Protein AF-A0A7S1AZL7-F1 (afdb_monomer_lite)

Sequence (101 aa):
MRIPARLVVGVALMLFDVRGCVDGELDGSWGAAGTFTCDTYSSLYGTGYCVYGEIALKCCHCGGGTPSAVSPTVSPTRSPTRSPTWTPTSSPTPAPTRLPT

Organism: Noctiluca scintillans (NCBI:txid2966)

Radius of gyration: 33.27 Å; chains: 1; bounding box: 69×54×96 Å

Structure (mmCIF, N/CA/C/O backbone):
data_AF-A0A7S1AZL7-F1
#
_entry.id   AF-A0A7S1AZL7-F1
#
loop_
_atom_site.group_PDB
_atom_site.id
_atom_site.type_symbol
_atom_site.label_atom_id
_atom_site.label_alt_id
_atom_site.label_comp_id
_atom_site.label_asym_id
_atom_site.label_entity_id
_atom_site.label_seq_id
_atom_site.pdbx_PDB_ins_code
_atom_site.Cartn_x
_atom_site.Cartn_y
_atom_site.Cartn_z
_atom_site.occupancy
_atom_site.B_iso_or_equiv
_atom_site.auth_seq_id
_atom_site.auth_comp_id
_atom_site.auth_asym_id
_atom_site.auth_atom_id
_atom_site.pdbx_PDB_model_num
ATOM 1 N N . MET A 1 1 ? -16.256 28.762 -10.358 1.00 45.47 1 MET A N 1
ATOM 2 C CA . MET A 1 1 ? -17.321 28.881 -9.335 1.00 45.47 1 MET A CA 1
ATOM 3 C C . MET A 1 1 ? -18.415 27.867 -9.609 1.00 45.47 1 MET A C 1
ATOM 5 O O . MET A 1 1 ? -19.270 28.149 -10.436 1.00 45.47 1 MET A O 1
ATOM 9 N N . ARG A 1 2 ? -18.391 26.697 -8.957 1.00 43.31 2 ARG A N 1
ATOM 10 C CA . ARG A 1 2 ? -19.546 25.791 -8.909 1.00 43.31 2 ARG A CA 1
ATOM 11 C C . ARG A 1 2 ? -19.587 25.038 -7.572 1.00 43.31 2 ARG A C 1
ATOM 13 O O . ARG A 1 2 ? -18.801 24.133 -7.347 1.00 43.31 2 ARG A O 1
ATOM 20 N N . ILE A 1 3 ? -20.552 25.482 -6.762 1.00 49.31 3 ILE A N 1
ATOM 21 C CA . ILE A 1 3 ? -21.317 24.771 -5.726 1.00 49.31 3 ILE A CA 1
ATOM 22 C C . ILE A 1 3 ? -20.560 24.396 -4.430 1.00 49.31 3 ILE A C 1
ATOM 24 O O . ILE A 1 3 ? -19.954 23.332 -4.356 1.00 49.31 3 ILE A O 1
ATOM 28 N N . PRO A 1 4 ? -20.668 25.207 -3.355 1.00 46.12 4 PRO A N 1
ATOM 29 C CA . PRO A 1 4 ? -20.399 24.742 -2.000 1.00 46.12 4 PRO A CA 1
ATOM 30 C C . PRO A 1 4 ? -21.595 23.910 -1.512 1.00 46.12 4 PRO A C 1
ATOM 32 O O . PRO A 1 4 ? -22.681 24.438 -1.271 1.00 46.12 4 PRO A O 1
ATOM 35 N N . ALA A 1 5 ? -21.412 22.597 -1.380 1.00 49.41 5 ALA A N 1
ATOM 36 C CA . ALA A 1 5 ? -22.409 21.711 -0.793 1.00 49.41 5 ALA A CA 1
ATOM 37 C C . ALA A 1 5 ? -22.518 21.969 0.721 1.00 49.41 5 ALA A C 1
ATOM 39 O O . ALA A 1 5 ? -21.759 21.430 1.523 1.00 49.41 5 ALA A O 1
ATOM 40 N N . ARG A 1 6 ? -23.479 22.807 1.122 1.00 65.75 6 ARG A N 1
ATOM 41 C CA . ARG A 1 6 ? -24.060 22.775 2.470 1.00 65.75 6 ARG A CA 1
ATOM 42 C C . ARG A 1 6 ? -25.410 22.060 2.399 1.00 65.75 6 ARG A C 1
ATOM 44 O O . ARG A 1 6 ? -26.385 22.643 1.942 1.00 65.75 6 ARG A O 1
ATOM 51 N N . LEU A 1 7 ? -25.449 20.818 2.881 1.00 43.53 7 LEU A N 1
ATOM 52 C CA . LEU A 1 7 ? -26.659 20.047 3.193 1.00 43.53 7 LEU A CA 1
ATOM 53 C C . LEU A 1 7 ? -26.322 19.184 4.436 1.00 43.53 7 LEU A C 1
ATOM 55 O O . LEU A 1 7 ? -25.561 18.238 4.313 1.00 43.53 7 LEU A O 1
ATOM 59 N N . VAL A 1 8 ? -26.473 19.689 5.669 1.00 42.25 8 VAL A N 1
ATOM 60 C CA . VAL A 1 8 ? -27.676 19.730 6.539 1.00 42.25 8 VAL A CA 1
ATOM 61 C C . VAL A 1 8 ? -27.854 18.429 7.365 1.00 42.25 8 VAL A C 1
ATOM 63 O O . VAL A 1 8 ? -27.901 17.339 6.818 1.00 42.25 8 VAL A O 1
ATOM 66 N N . VAL A 1 9 ? -28.002 18.609 8.693 1.00 40.25 9 VAL A N 1
ATOM 67 C CA . VAL A 1 9 ? -28.454 17.676 9.766 1.00 40.25 9 VAL A CA 1
ATOM 68 C C . VAL A 1 9 ? -27.423 16.775 10.482 1.00 40.25 9 VAL A C 1
ATOM 70 O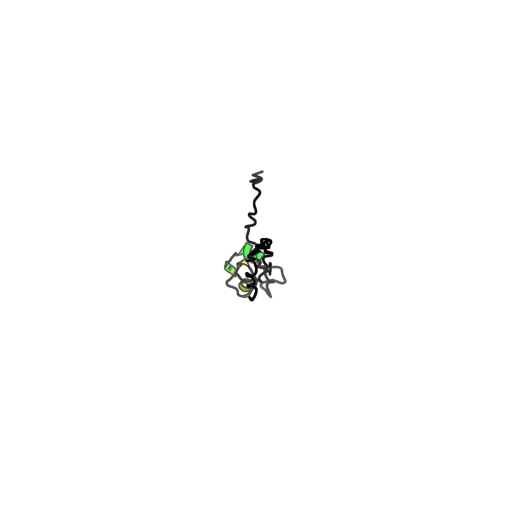 O . VAL A 1 9 ? -27.274 15.596 10.201 1.00 40.25 9 VAL A O 1
ATOM 73 N N . GLY A 1 10 ? -26.808 17.296 11.548 1.00 48.25 10 GLY A N 1
ATOM 74 C CA . GLY A 1 10 ? -27.233 17.035 12.940 1.00 48.25 10 GLY A CA 1
ATOM 75 C C . GLY A 1 10 ? -27.315 15.621 13.551 1.00 48.25 10 GLY A C 1
ATOM 76 O O . GLY A 1 10 ? -27.549 15.554 14.753 1.00 48.25 10 GLY A O 1
ATOM 77 N N . VAL A 1 11 ? -27.127 14.509 12.835 1.00 46.75 11 VAL A N 1
ATOM 78 C CA . VAL A 1 11 ? -27.140 13.156 13.435 1.00 46.75 11 VAL A CA 1
ATOM 79 C C . VAL A 1 11 ? -26.052 12.298 12.801 1.00 46.75 11 VAL A C 1
ATOM 81 O O . VAL A 1 11 ? -26.110 12.002 11.616 1.00 46.75 11 VAL A O 1
ATOM 84 N N . ALA A 1 12 ? -25.063 11.940 13.623 1.00 47.69 12 ALA A N 1
ATOM 85 C CA . ALA A 1 12 ? -24.086 10.856 13.493 1.00 47.69 12 ALA A CA 1
ATOM 86 C C . ALA A 1 12 ? -24.189 9.960 12.238 1.00 47.69 12 ALA A C 1
ATOM 88 O O . ALA A 1 12 ? -24.545 8.788 12.328 1.00 47.69 12 ALA A O 1
ATOM 89 N N . LEU A 1 13 ? -23.786 10.486 11.082 1.00 47.84 13 LEU A N 1
ATOM 90 C CA . LEU A 1 13 ? -23.479 9.690 9.897 1.00 47.84 13 LEU A CA 1
ATOM 91 C C . LEU A 1 13 ? -21.977 9.795 9.611 1.00 47.84 13 LEU A C 1
ATOM 93 O O . LEU A 1 13 ? -21.539 10.298 8.583 1.00 47.84 13 LEU A O 1
ATOM 97 N N . MET A 1 14 ? -21.177 9.330 10.576 1.00 45.97 14 MET A N 1
ATOM 98 C CA . MET A 1 14 ? -19.744 9.060 10.411 1.00 45.97 14 MET A CA 1
ATOM 99 C C . MET A 1 14 ? -19.569 7.741 9.637 1.00 45.97 14 MET A C 1
ATOM 101 O O . MET A 1 14 ? -19.031 6.769 10.156 1.00 45.97 14 MET A O 1
ATOM 105 N N . LEU A 1 15 ? -20.104 7.675 8.417 1.00 53.91 15 LEU A N 1
ATOM 106 C CA . LEU A 1 15 ? -19.992 6.525 7.518 1.00 53.91 15 LEU A CA 1
ATOM 107 C C . LEU A 1 15 ? -19.234 6.942 6.257 1.00 53.91 15 LEU A C 1
ATOM 109 O O . LEU A 1 15 ? -19.810 7.024 5.182 1.00 53.91 15 LEU A O 1
ATOM 113 N N . PHE A 1 16 ? -17.939 7.209 6.398 1.00 44.25 16 PHE A N 1
ATOM 114 C CA . PHE A 1 16 ? -16.995 7.122 5.283 1.00 44.25 16 PHE A CA 1
ATOM 115 C C . PHE A 1 16 ? -15.741 6.389 5.767 1.00 44.25 16 PHE A C 1
ATOM 117 O O . PHE A 1 16 ? -14.739 6.986 6.140 1.00 44.25 16 PHE A O 1
ATOM 124 N N . ASP A 1 17 ? -15.912 5.069 5.871 1.00 53.16 17 ASP A N 1
ATOM 125 C CA . ASP A 1 17 ? -14.954 4.005 5.539 1.00 53.16 17 ASP A CA 1
ATOM 126 C C . ASP A 1 17 ? -13.458 4.345 5.693 1.00 53.16 17 ASP A C 1
ATOM 128 O O . ASP A 1 17 ? -12.713 4.366 4.716 1.00 53.16 17 ASP A O 1
ATOM 132 N N . VAL A 1 18 ? -12.965 4.533 6.923 1.00 55.25 18 VAL A N 1
ATOM 133 C CA . VAL A 1 18 ? -11.532 4.304 7.158 1.00 55.25 18 VAL A CA 1
ATOM 134 C C . VAL A 1 18 ? -11.332 2.800 7.311 1.00 55.25 18 VAL A C 1
ATOM 136 O O . VAL A 1 18 ? -11.346 2.241 8.408 1.00 55.25 18 VAL A O 1
ATOM 139 N N . ARG A 1 19 ? -11.193 2.104 6.177 1.00 61.09 19 ARG A N 1
ATOM 140 C CA . ARG A 1 19 ? -10.540 0.791 6.173 1.00 61.09 19 ARG A CA 1
ATOM 141 C C . ARG A 1 19 ? -9.153 1.056 6.725 1.00 61.09 19 ARG A C 1
ATOM 143 O O . ARG A 1 19 ? -8.333 1.659 6.043 1.00 61.09 19 ARG A O 1
ATOM 150 N N . GLY A 1 20 ? -8.937 0.712 7.990 1.00 71.50 20 GLY A N 1
ATOM 151 C CA . GLY A 1 20 ? -7.652 0.863 8.649 1.00 71.50 20 GLY A CA 1
ATOM 152 C C . GLY A 1 20 ? -6.651 -0.049 7.966 1.00 71.50 20 GLY A C 1
ATOM 153 O O . GLY A 1 20 ? -6.442 -1.169 8.410 1.00 71.50 20 GLY A O 1
ATOM 154 N N . CYS A 1 21 ? -6.066 0.415 6.876 1.00 84.75 21 CYS A N 1
ATOM 155 C CA . CYS A 1 21 ? -5.011 -0.248 6.149 1.00 84.75 21 CYS A CA 1
ATOM 156 C C . CYS A 1 21 ? -3.941 0.797 5.861 1.00 84.75 21 CYS A C 1
ATOM 158 O O . CYS A 1 21 ? -4.254 1.899 5.415 1.00 84.75 21 CYS A O 1
ATOM 160 N N . VAL A 1 22 ? -2.698 0.450 6.171 1.00 88.62 22 VAL A N 1
ATOM 161 C CA . VAL A 1 22 ? -1.521 1.264 5.889 1.00 88.62 22 VAL A CA 1
ATOM 162 C C . VAL A 1 22 ? -0.736 0.575 4.793 1.00 88.62 22 VAL A C 1
ATOM 164 O O . VAL A 1 22 ? -0.366 -0.599 4.940 1.00 88.62 22 VAL A O 1
ATOM 167 N N . ASP A 1 23 ? -0.491 1.315 3.716 1.00 89.81 23 ASP A N 1
ATOM 168 C CA . ASP A 1 23 ? 0.399 0.898 2.646 1.00 89.81 23 ASP A CA 1
ATOM 169 C C . ASP A 1 23 ? 1.814 0.689 3.198 1.00 89.81 23 ASP A C 1
ATOM 171 O O . ASP A 1 23 ? 2.349 1.506 3.949 1.00 89.81 23 ASP A O 1
ATOM 175 N N . GLY A 1 24 ? 2.411 -0.444 2.852 1.00 86.69 24 GLY A N 1
ATOM 176 C CA . GLY A 1 24 ? 3.792 -0.753 3.182 1.00 86.69 24 GLY A CA 1
ATOM 177 C C . GLY A 1 24 ? 4.768 -0.106 2.203 1.00 86.69 24 GLY A C 1
ATOM 178 O O . GLY A 1 24 ? 4.455 0.084 1.028 1.00 86.69 24 GLY A O 1
ATOM 179 N N . GLU A 1 25 ? 5.982 0.161 2.682 1.00 89.75 25 GLU A N 1
ATOM 180 C CA . GLU A 1 25 ? 7.118 0.517 1.826 1.00 89.75 25 GLU A CA 1
ATOM 181 C C . GLU A 1 25 ? 7.337 -0.590 0.778 1.00 89.75 25 GLU A C 1
ATOM 183 O O . GLU A 1 25 ? 7.362 -1.783 1.113 1.00 89.75 25 GLU A O 1
ATOM 188 N N . LEU A 1 26 ? 7.474 -0.194 -0.490 1.00 89.62 26 LEU A N 1
ATOM 189 C CA . LEU A 1 26 ? 7.791 -1.106 -1.585 1.00 89.62 26 LEU A CA 1
ATOM 190 C C . LEU A 1 26 ? 9.296 -1.371 -1.609 1.00 89.62 26 LEU A C 1
ATOM 192 O O . LEU A 1 26 ? 10.098 -0.443 -1.696 1.00 89.62 26 LEU A O 1
ATOM 196 N N . ASP A 1 27 ? 9.676 -2.644 -1.559 1.00 86.31 27 ASP A N 1
ATOM 197 C CA . ASP A 1 27 ? 11.079 -3.037 -1.488 1.00 86.31 27 ASP A CA 1
ATOM 198 C C . ASP A 1 27 ? 11.753 -3.086 -2.875 1.00 86.31 27 ASP A C 1
ATOM 200 O O . ASP A 1 27 ? 11.113 -3.227 -3.927 1.00 86.31 27 ASP A O 1
ATOM 204 N N . GLY A 1 28 ? 13.081 -2.963 -2.884 1.00 83.94 28 GLY A N 1
ATOM 205 C CA . GLY A 1 28 ? 13.912 -3.084 -4.085 1.00 83.94 28 GLY A CA 1
ATOM 206 C C . GLY A 1 28 ? 13.576 -2.114 -5.231 1.00 83.94 28 GLY A C 1
ATOM 207 O O . GLY A 1 28 ? 13.419 -0.904 -5.050 1.00 83.94 28 GLY A O 1
ATOM 208 N N . SER A 1 29 ? 13.522 -2.649 -6.458 1.00 85.56 29 SER A N 1
ATOM 209 C CA . SER A 1 29 ? 13.275 -1.873 -7.686 1.00 85.56 29 SER A CA 1
ATOM 210 C C . SER A 1 29 ? 11.844 -1.346 -7.805 1.00 85.56 29 SER A C 1
ATOM 212 O O . SER A 1 29 ? 11.620 -0.417 -8.576 1.00 85.56 29 SER A O 1
ATOM 214 N N . TRP A 1 30 ? 10.895 -1.910 -7.050 1.00 85.88 30 TRP A N 1
ATOM 215 C CA . TRP A 1 30 ? 9.501 -1.465 -7.036 1.00 85.88 30 TRP A CA 1
ATOM 216 C C . TRP A 1 30 ? 9.333 -0.152 -6.293 1.00 85.88 30 TRP A C 1
ATOM 218 O O . TRP A 1 30 ? 8.574 0.689 -6.743 1.00 85.88 30 TRP A O 1
ATOM 228 N N . GLY A 1 31 ? 10.062 0.044 -5.193 1.00 83.62 31 GLY A N 1
ATOM 229 C CA . GLY A 1 31 ? 10.079 1.325 -4.492 1.00 83.62 31 GLY A CA 1
ATOM 230 C C . GLY A 1 31 ? 11.004 2.353 -5.132 1.00 83.62 31 GLY A C 1
ATOM 231 O O . GLY A 1 31 ? 10.830 3.545 -4.900 1.00 83.62 31 GLY A O 1
ATOM 232 N N . ALA A 1 32 ? 12.006 1.921 -5.911 1.00 83.81 32 ALA A N 1
ATOM 233 C CA . ALA A 1 32 ? 13.105 2.765 -6.399 1.00 83.81 32 ALA A CA 1
ATOM 234 C C . ALA A 1 32 ? 13.605 3.741 -5.310 1.00 83.81 32 ALA A C 1
ATOM 236 O O . ALA A 1 32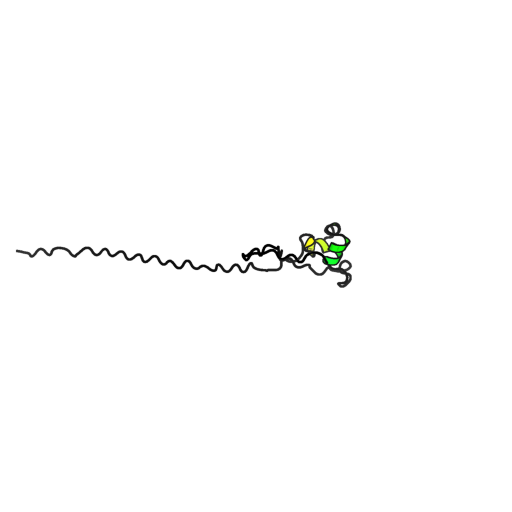 ? 13.595 4.961 -5.496 1.00 83.81 32 ALA A O 1
ATOM 237 N N . ALA A 1 33 ? 13.973 3.186 -4.146 1.00 77.00 33 ALA A N 1
ATOM 238 C CA . ALA A 1 33 ? 14.378 3.925 -2.943 1.00 77.00 33 ALA A CA 1
ATOM 239 C C . ALA A 1 33 ? 13.330 4.936 -2.416 1.00 77.00 33 ALA A C 1
ATOM 241 O O . ALA A 1 33 ? 13.688 6.014 -1.947 1.00 77.00 33 ALA A O 1
ATOM 242 N N . GLY A 1 34 ? 12.040 4.598 -2.517 1.00 78.94 34 GLY A N 1
ATOM 243 C CA . GLY A 1 34 ? 10.916 5.424 -2.056 1.00 78.94 34 GLY A CA 1
ATOM 244 C C . GLY A 1 34 ? 10.345 6.388 -3.107 1.00 78.94 34 GLY A C 1
ATOM 245 O O . GLY A 1 34 ? 9.440 7.160 -2.804 1.00 78.94 34 GLY A O 1
ATOM 246 N N . THR A 1 35 ? 10.837 6.356 -4.351 1.00 83.50 35 THR A N 1
ATOM 247 C CA . THR A 1 35 ? 10.308 7.177 -5.460 1.00 83.50 35 THR A CA 1
ATOM 248 C C . THR A 1 35 ? 8.927 6.703 -5.923 1.00 83.50 35 THR A C 1
ATOM 250 O O . THR A 1 35 ? 8.087 7.506 -6.333 1.00 83.50 35 THR A O 1
ATOM 253 N N . PHE A 1 36 ? 8.686 5.394 -5.873 1.00 86.19 36 PHE A N 1
ATOM 254 C CA . PHE A 1 36 ? 7.408 4.794 -6.230 1.00 86.19 36 PHE A CA 1
ATOM 255 C C . PHE A 1 36 ? 6.736 4.246 -4.976 1.00 86.19 36 PHE A C 1
ATOM 257 O O . PHE A 1 36 ? 7.273 3.379 -4.291 1.00 86.19 36 PHE A O 1
ATOM 264 N N . THR A 1 37 ? 5.540 4.751 -4.690 1.00 90.69 37 THR A N 1
ATOM 265 C CA . THR A 1 37 ? 4.701 4.294 -3.583 1.00 90.69 37 THR A CA 1
ATOM 266 C C . THR A 1 37 ? 3.459 3.590 -4.121 1.00 90.69 37 THR A C 1
ATOM 268 O O . THR A 1 37 ? 3.162 3.632 -5.321 1.00 90.69 37 THR A O 1
ATOM 271 N N . CYS A 1 38 ? 2.705 2.953 -3.228 1.00 89.62 38 CYS A N 1
ATOM 272 C CA . CYS A 1 38 ? 1.414 2.356 -3.558 1.00 89.62 38 CYS A CA 1
ATOM 273 C C . CYS A 1 38 ? 0.454 3.353 -4.238 1.00 89.62 38 CYS A C 1
ATOM 275 O O . CYS A 1 38 ? -0.231 2.977 -5.191 1.00 89.62 38 CYS A O 1
ATOM 277 N N . ASP A 1 39 ? 0.477 4.633 -3.847 1.00 89.88 39 ASP A N 1
ATOM 278 C CA . ASP A 1 39 ? -0.292 5.701 -4.501 1.00 89.88 39 ASP A CA 1
ATOM 279 C C . ASP A 1 39 ? 0.114 5.928 -5.959 1.00 89.88 39 ASP A C 1
ATOM 281 O O . ASP A 1 39 ? -0.746 6.110 -6.827 1.00 89.88 39 ASP A O 1
ATOM 285 N N . THR A 1 40 ? 1.418 5.895 -6.252 1.00 90.62 40 THR A N 1
ATOM 286 C CA . THR A 1 40 ? 1.933 6.082 -7.613 1.00 90.62 40 THR A CA 1
ATOM 287 C C . THR A 1 40 ? 1.454 4.959 -8.529 1.00 90.62 40 THR A C 1
ATOM 289 O O . THR A 1 40 ? 0.958 5.221 -9.625 1.00 90.62 40 THR A O 1
ATOM 292 N N . TYR A 1 41 ? 1.532 3.706 -8.069 1.00 87.44 41 TYR A N 1
ATOM 293 C CA . TYR A 1 41 ? 1.041 2.556 -8.833 1.00 87.44 41 TYR A CA 1
ATOM 294 C C . TYR A 1 41 ? -0.483 2.562 -8.989 1.00 87.44 41 TYR A C 1
ATOM 296 O O . TYR A 1 41 ? -0.979 2.290 -10.083 1.00 87.44 41 TYR A O 1
ATOM 304 N N . SER A 1 42 ? -1.214 2.950 -7.941 1.00 89.38 42 SER A N 1
ATOM 305 C CA . SER A 1 42 ? -2.670 3.113 -7.982 1.00 89.38 42 SER A CA 1
ATOM 306 C C . SER A 1 42 ? -3.094 4.169 -9.011 1.00 89.38 42 SER A C 1
ATOM 308 O O . SER A 1 42 ? -3.989 3.934 -9.821 1.00 89.38 42 SER A O 1
ATOM 310 N N . SER A 1 43 ? -2.393 5.305 -9.054 1.00 89.00 43 SER A N 1
ATOM 311 C CA . SER A 1 43 ? -2.729 6.427 -9.940 1.00 89.00 43 SER A CA 1
ATOM 312 C C . SER A 1 43 ? -2.399 6.163 -11.410 1.00 89.00 43 SER A C 1
ATOM 314 O O . SER A 1 43 ? -3.118 6.622 -12.294 1.00 89.00 43 SER A O 1
ATOM 316 N N . LEU A 1 44 ? -1.305 5.448 -11.683 1.00 87.56 44 LEU A N 1
ATOM 317 C CA . LEU A 1 44 ? -0.840 5.194 -13.050 1.00 87.56 44 LEU A CA 1
ATOM 318 C C . LEU A 1 44 ? -1.477 3.950 -13.672 1.00 87.56 44 LEU A C 1
ATOM 320 O O . LEU A 1 44 ? -1.773 3.941 -14.865 1.00 87.56 44 LEU A O 1
ATOM 324 N N . TYR A 1 45 ? -1.666 2.898 -12.874 1.00 84.19 45 TYR A N 1
ATOM 325 C CA . TYR A 1 45 ? -1.991 1.566 -13.382 1.00 84.19 45 TYR A CA 1
ATOM 326 C C . TYR A 1 45 ? -3.154 0.882 -12.643 1.00 84.19 45 TYR A C 1
ATOM 328 O O . TYR A 1 45 ? -3.596 -0.191 -13.066 1.00 84.19 45 TYR A O 1
ATOM 336 N N . GLY A 1 46 ? -3.665 1.478 -11.560 1.00 85.25 46 GLY A N 1
ATOM 337 C CA . GLY A 1 46 ? -4.772 0.938 -10.770 1.00 85.25 46 GLY A CA 1
ATOM 338 C C . GLY A 1 46 ? -4.486 -0.467 -10.233 1.00 85.25 46 GLY A C 1
ATOM 339 O O . GLY A 1 46 ? -3.421 -0.737 -9.679 1.00 85.25 46 GLY A O 1
ATOM 340 N N . THR A 1 47 ? -5.428 -1.391 -10.442 1.00 84.25 47 THR A N 1
ATOM 341 C CA . THR A 1 47 ? -5.323 -2.792 -9.995 1.00 84.25 47 THR A CA 1
ATOM 342 C C . THR A 1 47 ? -4.426 -3.670 -10.872 1.00 84.25 47 THR A C 1
ATOM 344 O O . THR A 1 47 ? -4.159 -4.817 -10.513 1.00 84.25 47 THR A O 1
ATOM 347 N N . GLY A 1 48 ? -3.932 -3.172 -12.013 1.00 87.81 48 GLY A N 1
ATOM 348 C CA . GLY A 1 48 ? -3.173 -3.981 -12.976 1.00 87.81 48 GLY A CA 1
ATOM 349 C C . GLY A 1 48 ? -1.859 -4.544 -12.423 1.00 87.81 48 GLY A C 1
ATOM 350 O O . GLY A 1 48 ? -1.419 -5.612 -12.839 1.00 87.81 48 GLY A O 1
ATOM 351 N N . TYR A 1 49 ? -1.261 -3.866 -11.441 1.00 85.81 49 TYR A N 1
ATOM 352 C CA . TYR A 1 49 ? -0.004 -4.284 -10.813 1.00 85.81 49 TYR A CA 1
ATOM 353 C C . TYR A 1 49 ? -0.189 -5.134 -9.550 1.00 85.81 49 TYR A C 1
ATOM 355 O O . TYR A 1 49 ? 0.795 -5.635 -9.011 1.00 85.81 49 TYR A O 1
ATOM 363 N N . CYS A 1 50 ? -1.429 -5.401 -9.129 1.00 91.75 50 CYS A N 1
ATOM 364 C CA . CYS A 1 50 ? -1.713 -6.320 -8.022 1.00 91.75 50 CYS A CA 1
ATOM 365 C C . CYS A 1 50 ? -1.376 -7.789 -8.347 1.00 91.75 50 CYS A C 1
ATOM 367 O O . CYS A 1 50 ? -1.516 -8.659 -7.495 1.00 91.75 50 CYS A O 1
ATOM 369 N N . VAL A 1 51 ? -0.931 -8.084 -9.573 1.00 91.94 51 VAL A N 1
ATOM 370 C CA . VAL A 1 51 ? -0.368 -9.389 -9.951 1.00 91.94 51 VAL A CA 1
ATOM 371 C C . VAL A 1 51 ? 1.046 -9.598 -9.394 1.00 91.94 51 VAL A C 1
ATOM 373 O O . VAL A 1 51 ? 1.489 -10.734 -9.232 1.00 91.94 51 VAL A O 1
ATOM 376 N N . TYR A 1 52 ? 1.765 -8.515 -9.085 1.00 88.81 52 TYR A N 1
ATOM 377 C CA . TYR A 1 52 ? 3.113 -8.591 -8.537 1.00 88.81 52 TYR A CA 1
ATOM 378 C C . TYR A 1 52 ? 3.055 -8.736 -7.020 1.00 88.81 52 TYR A C 1
ATOM 380 O O . TYR A 1 52 ? 2.475 -7.896 -6.338 1.00 88.81 52 TYR A O 1
ATOM 388 N N . GLY A 1 53 ? 3.689 -9.790 -6.496 1.00 88.88 53 GLY A N 1
ATOM 389 C CA . GLY A 1 53 ? 3.606 -10.161 -5.080 1.00 88.88 53 GLY A CA 1
ATOM 390 C C . GLY A 1 53 ? 3.995 -9.040 -4.111 1.00 88.88 53 GLY A C 1
ATOM 391 O O . GLY A 1 53 ? 3.301 -8.841 -3.121 1.00 88.88 53 GLY A O 1
ATOM 392 N N . GLU A 1 54 ? 5.036 -8.264 -4.423 1.00 89.38 54 GLU A N 1
ATOM 393 C CA . GLU A 1 54 ? 5.472 -7.132 -3.589 1.00 89.38 54 GLU A CA 1
ATOM 394 C C . GLU A 1 54 ? 4.377 -6.067 -3.450 1.00 89.38 54 GLU A C 1
ATOM 396 O O . GLU A 1 54 ? 3.971 -5.713 -2.345 1.00 89.38 54 GLU A O 1
ATOM 401 N N . ILE A 1 55 ? 3.828 -5.608 -4.576 1.00 89.12 55 ILE A N 1
ATOM 402 C CA . ILE A 1 55 ? 2.761 -4.599 -4.600 1.00 89.12 55 ILE A CA 1
ATOM 403 C C . ILE A 1 55 ? 1.484 -5.168 -3.975 1.00 89.12 55 ILE A C 1
ATOM 405 O O . ILE A 1 55 ? 0.828 -4.496 -3.183 1.00 89.12 55 ILE A O 1
ATOM 409 N N . A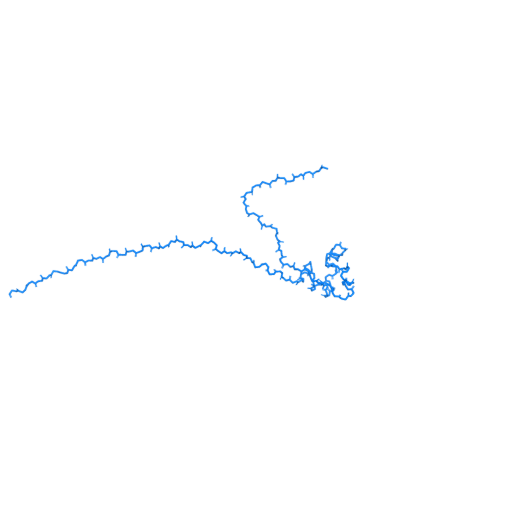LA A 1 56 ? 1.154 -6.425 -4.274 1.00 90.94 56 ALA A N 1
ATOM 410 C CA . ALA A 1 56 ? -0.028 -7.093 -3.748 1.00 90.94 56 ALA A CA 1
ATOM 411 C C . ALA A 1 56 ? -0.002 -7.237 -2.221 1.00 90.94 56 ALA A C 1
ATOM 413 O O . ALA A 1 56 ? -1.043 -7.109 -1.586 1.00 90.94 56 ALA A O 1
ATOM 414 N N . LEU A 1 57 ? 1.173 -7.489 -1.634 1.00 90.69 57 LEU A N 1
ATOM 415 C CA . LEU A 1 57 ? 1.344 -7.657 -0.190 1.00 90.69 57 LEU A CA 1
ATOM 416 C C . LEU A 1 57 ? 1.452 -6.328 0.554 1.00 90.69 57 LEU A C 1
ATOM 418 O O . LEU A 1 57 ? 1.046 -6.252 1.711 1.00 90.69 57 LEU A O 1
ATOM 422 N N . LYS A 1 58 ? 2.010 -5.290 -0.072 1.00 91.31 58 LYS A N 1
ATOM 423 C CA . LYS A 1 58 ? 2.267 -4.005 0.589 1.00 91.31 58 LYS A CA 1
ATOM 424 C C . LYS A 1 58 ? 1.148 -2.992 0.387 1.00 91.31 58 LYS A C 1
ATOM 426 O O . LYS A 1 58 ? 0.905 -2.213 1.298 1.00 91.31 58 LYS A O 1
ATOM 431 N N . CYS A 1 59 ? 0.451 -3.010 -0.745 1.00 91.06 59 CYS A N 1
ATOM 432 C CA . CYS A 1 59 ? -0.525 -1.977 -1.070 1.00 91.06 59 CYS A CA 1
ATOM 433 C C . CYS A 1 59 ? -1.953 -2.358 -0.675 1.00 91.06 59 CYS A C 1
ATOM 435 O O . CYS A 1 59 ? -2.484 -3.403 -1.065 1.00 91.06 59 CYS A O 1
ATOM 437 N N . CYS A 1 60 ? -2.621 -1.446 0.022 1.00 90.31 60 CYS A N 1
ATOM 438 C CA . CYS A 1 60 ? -3.991 -1.585 0.498 1.00 90.31 60 CYS A CA 1
ATOM 439 C C . CYS A 1 60 ? -5.003 -1.693 -0.643 1.00 90.31 60 CYS A C 1
ATOM 441 O O . CYS A 1 60 ? -5.976 -2.440 -0.542 1.00 90.31 60 CYS A O 1
ATOM 443 N N . HIS A 1 61 ? -4.758 -1.004 -1.763 1.00 89.19 61 HIS A N 1
ATOM 444 C CA . HIS A 1 61 ? -5.617 -1.088 -2.949 1.00 89.19 61 HIS A CA 1
ATOM 445 C C . HIS A 1 61 ? -5.685 -2.509 -3.540 1.00 89.19 61 HIS A C 1
ATOM 447 O O . HIS A 1 61 ? -6.692 -2.882 -4.138 1.00 89.19 61 HIS A O 1
ATOM 453 N N . CYS A 1 62 ? -4.646 -3.319 -3.322 1.00 90.44 62 CYS A N 1
ATOM 454 C CA . CYS A 1 62 ? -4.593 -4.712 -3.756 1.00 90.44 62 CYS A CA 1
ATOM 455 C C . CYS A 1 62 ? -5.148 -5.704 -2.719 1.00 90.44 62 CYS A C 1
ATOM 457 O O . CYS A 1 62 ? -5.196 -6.901 -2.990 1.00 90.44 62 CYS A O 1
ATOM 459 N N . GLY A 1 63 ? -5.571 -5.231 -1.540 1.00 87.75 63 GLY A N 1
ATOM 460 C CA . GLY A 1 63 ? -5.984 -6.079 -0.418 1.00 87.75 63 GLY A CA 1
ATOM 461 C C . GLY A 1 63 ? -4.834 -6.565 0.471 1.00 87.75 63 GLY A C 1
ATOM 462 O O . GLY A 1 63 ? -5.079 -7.357 1.380 1.00 87.75 63 GLY A O 1
ATOM 463 N N . GLY A 1 64 ? -3.607 -6.097 0.222 1.00 89.69 64 GLY A N 1
ATOM 464 C CA . GLY A 1 64 ? -2.475 -6.251 1.129 1.00 89.69 64 GLY A CA 1
ATOM 465 C C . GLY A 1 64 ? -2.409 -5.116 2.143 1.00 89.69 64 GLY A C 1
ATOM 466 O O . GLY A 1 64 ? -3.431 -4.632 2.629 1.00 89.69 64 GLY A O 1
ATOM 467 N N . GLY A 1 65 ? -1.187 -4.683 2.442 1.00 87.44 65 GLY A N 1
ATOM 468 C CA . GLY A 1 65 ? -0.908 -3.682 3.459 1.00 87.44 65 GLY A CA 1
ATOM 469 C C . GLY A 1 65 ? -1.001 -4.250 4.867 1.00 87.44 65 GLY A C 1
ATOM 470 O O . GLY A 1 65 ? -1.239 -5.437 5.098 1.00 87.44 65 GLY A O 1
ATOM 471 N N . THR A 1 66 ? -0.764 -3.379 5.838 1.00 84.81 66 THR A N 1
ATOM 472 C CA . THR A 1 66 ? -0.905 -3.737 7.250 1.00 84.81 66 THR A CA 1
ATOM 473 C C . THR A 1 66 ? -2.218 -3.185 7.778 1.00 84.81 66 THR A C 1
ATOM 475 O O . THR A 1 66 ? -2.522 -2.017 7.531 1.00 84.81 66 THR A O 1
ATOM 478 N N . PRO A 1 67 ? -3.022 -3.977 8.506 1.00 77.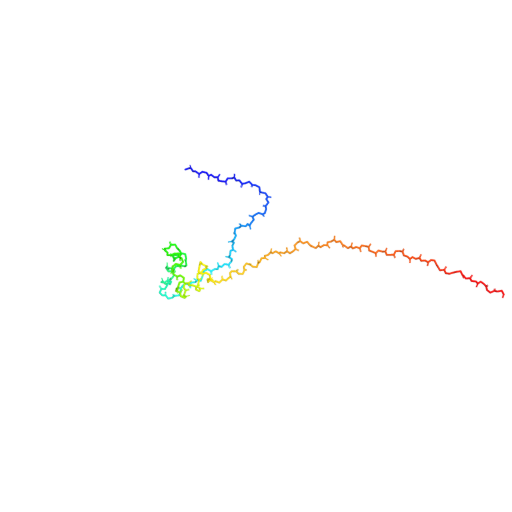44 67 PRO A N 1
ATOM 479 C CA . 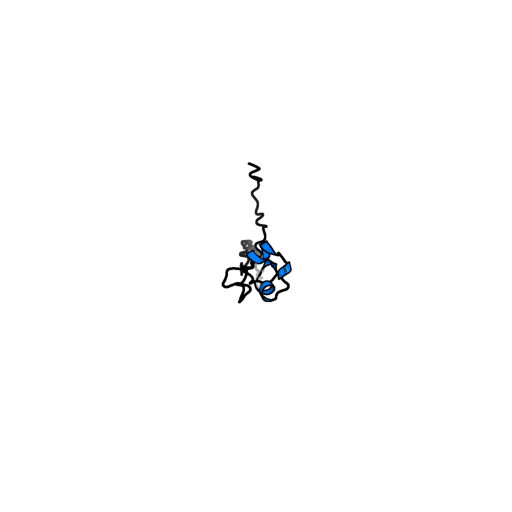PRO A 1 67 ? -4.211 -3.438 9.135 1.00 77.44 67 PRO A CA 1
ATOM 480 C C . PRO A 1 67 ? -3.784 -2.400 10.180 1.00 77.44 67 PRO A C 1
ATOM 482 O O . PRO A 1 67 ? -3.117 -2.723 11.164 1.00 77.44 67 PRO A O 1
ATOM 485 N N . SER A 1 68 ? -4.170 -1.141 9.979 1.00 69.62 68 SER A N 1
ATOM 486 C CA . SER A 1 68 ? -4.102 -0.128 11.024 1.00 69.62 68 SER A CA 1
ATOM 487 C C . SER A 1 68 ? -5.033 -0.580 12.139 1.00 69.62 68 SER A C 1
ATOM 489 O O . SER A 1 68 ? -6.246 -0.653 11.946 1.00 69.62 68 SER A O 1
ATOM 491 N N . ALA A 1 69 ? -4.470 -0.868 13.310 1.00 58.41 69 ALA A N 1
ATOM 492 C CA . ALA A 1 69 ? -5.214 -1.166 14.527 1.00 58.41 69 ALA A CA 1
ATOM 493 C C . ALA A 1 69 ? -5.936 0.092 15.048 1.00 58.41 69 ALA A C 1
ATOM 495 O O . ALA A 1 69 ? -5.686 0.567 16.153 1.00 58.41 69 ALA A O 1
ATOM 496 N N . VAL A 1 70 ? -6.857 0.648 14.263 1.00 55.50 70 VAL A N 1
ATOM 497 C CA . VAL A 1 70 ? -7.940 1.458 14.805 1.00 55.50 70 VAL A CA 1
ATOM 498 C C . VAL A 1 70 ? -8.903 0.480 15.460 1.00 55.50 70 VAL A C 1
ATOM 500 O O . VAL A 1 70 ? -9.856 -0.006 14.858 1.00 55.50 70 VAL A O 1
ATOM 503 N N . SER A 1 71 ? -8.591 0.124 16.708 1.00 50.66 71 SER A N 1
ATOM 504 C CA . SER A 1 71 ? -9.569 -0.518 17.578 1.00 50.66 71 SER A CA 1
ATOM 505 C C . SER A 1 71 ? -10.827 0.347 17.535 1.00 50.66 71 SER A C 1
ATOM 507 O O . SER A 1 71 ? -10.716 1.564 17.728 1.00 50.66 71 SER A O 1
ATOM 509 N N . PRO A 1 72 ? -12.010 -0.207 17.233 1.00 52.41 72 PRO A N 1
ATOM 510 C CA . PRO A 1 72 ? -13.218 0.579 17.316 1.00 52.41 72 PRO A CA 1
ATOM 511 C C . PRO A 1 72 ? -13.375 0.956 18.793 1.00 52.41 72 PRO A C 1
ATOM 513 O O . PRO A 1 72 ? -13.733 0.120 19.620 1.00 52.41 72 PRO A O 1
ATOM 516 N N . THR A 1 73 ? -13.074 2.209 19.149 1.00 47.81 73 THR A N 1
ATOM 517 C CA . THR A 1 73 ? -13.353 2.774 20.476 1.00 47.81 73 THR A CA 1
ATOM 518 C C . THR A 1 73 ? -14.863 2.963 20.610 1.00 47.81 73 THR A C 1
ATOM 520 O O . THR A 1 73 ? -15.369 4.070 20.763 1.00 47.81 73 THR A O 1
ATOM 523 N N . VAL A 1 74 ? -15.622 1.873 20.516 1.00 52.56 74 VAL A N 1
ATOM 524 C CA . VAL A 1 74 ? -16.986 1.817 21.019 1.00 52.56 74 VAL A CA 1
ATOM 525 C C . VAL A 1 74 ? -16.845 1.416 22.477 1.00 52.56 74 VAL A C 1
ATOM 527 O O . VAL A 1 74 ? -17.004 0.258 22.848 1.00 52.56 74 VAL A O 1
ATOM 530 N N . SER A 1 75 ? -16.488 2.376 23.330 1.00 51.59 75 SER A N 1
ATOM 531 C CA . SER A 1 75 ? -16.767 2.213 24.753 1.00 51.59 75 SER A CA 1
ATOM 532 C C . SER A 1 75 ? -18.280 2.014 24.875 1.00 51.59 75 SER A C 1
ATOM 534 O O . SER A 1 75 ? -19.025 2.876 24.399 1.00 51.59 75 SER A O 1
ATOM 536 N N . PRO A 1 76 ? -18.786 0.920 25.468 1.00 49.94 76 PRO A N 1
ATOM 537 C CA . PRO A 1 76 ? -20.210 0.795 25.729 1.00 49.94 76 PRO A CA 1
ATOM 538 C C . PRO A 1 76 ? -20.593 1.805 26.820 1.00 49.94 76 PRO A C 1
ATOM 540 O O . PRO A 1 76 ? -20.617 1.496 28.008 1.00 49.94 76 PRO A O 1
ATOM 543 N N . THR A 1 77 ? -20.888 3.049 26.443 1.00 59.41 77 THR A N 1
ATOM 544 C CA . THR A 1 77 ? -21.495 4.021 27.354 1.00 59.41 77 THR A CA 1
ATOM 545 C C . THR A 1 77 ? -22.972 3.694 27.480 1.00 59.41 77 THR A C 1
ATOM 547 O O . THR A 1 77 ? -23.808 4.283 26.801 1.00 59.41 77 THR A O 1
ATOM 550 N N . ARG A 1 78 ? -23.290 2.730 28.348 1.00 53.97 78 ARG A N 1
ATOM 551 C CA . ARG A 1 78 ? -24.538 2.688 29.119 1.00 53.97 78 ARG A CA 1
ATOM 552 C C . ARG A 1 78 ? -24.500 1.527 30.105 1.00 53.97 78 ARG A C 1
ATOM 554 O O . ARG A 1 78 ? -24.968 0.431 29.816 1.00 53.97 78 ARG A O 1
ATOM 561 N N . SER A 1 79 ? -23.993 1.802 31.305 1.00 57.81 79 SER A N 1
ATOM 562 C CA . SER A 1 79 ? -24.385 1.046 32.494 1.00 57.81 79 SER A CA 1
ATOM 563 C C . SER A 1 79 ? -25.917 1.018 32.564 1.00 57.81 79 SER A C 1
ATOM 565 O O . SER A 1 79 ? -26.535 2.089 32.550 1.00 57.81 79 SER A O 1
ATOM 567 N N . PRO A 1 80 ? -26.575 -0.148 32.643 1.00 51.19 80 PRO A N 1
ATOM 568 C CA . PRO A 1 80 ? -27.975 -0.182 33.017 1.00 51.19 80 PRO A CA 1
ATOM 569 C C . PRO A 1 80 ? -28.076 0.129 34.516 1.00 51.19 80 PRO A C 1
ATOM 571 O O . PRO A 1 80 ? -28.053 -0.762 35.359 1.00 51.19 80 PRO A O 1
ATOM 574 N N . THR A 1 81 ? -28.204 1.408 34.877 1.00 59.09 81 THR A N 1
ATOM 575 C CA . THR A 1 81 ? -28.654 1.791 36.222 1.00 59.09 81 THR A CA 1
ATOM 576 C C . THR A 1 81 ? -30.148 1.515 36.326 1.00 59.09 81 THR A C 1
ATOM 578 O O . THR A 1 81 ? -30.965 2.415 36.157 1.00 59.09 81 THR A O 1
ATOM 581 N N . ARG A 1 82 ? -30.521 0.265 36.598 1.00 55.31 82 ARG A N 1
ATOM 582 C CA . ARG A 1 82 ? -31.778 -0.064 37.280 1.00 55.31 82 ARG A CA 1
ATOM 583 C C . ARG A 1 82 ? -31.514 -1.225 38.225 1.00 55.31 82 ARG A C 1
ATOM 585 O O . ARG A 1 82 ? -31.690 -2.382 37.870 1.00 55.31 82 ARG A O 1
ATOM 592 N N . SER A 1 83 ? -31.075 -0.875 39.430 1.00 58.78 83 SER A N 1
ATOM 593 C CA . SER A 1 83 ? -31.230 -1.734 40.599 1.00 58.78 83 SER A CA 1
ATOM 594 C C . SER A 1 83 ? -32.726 -2.005 40.771 1.00 58.78 83 SER A C 1
ATOM 596 O O . SER A 1 83 ? -33.488 -1.039 40.881 1.00 58.78 83 SER A O 1
ATOM 598 N N . PRO A 1 84 ? -33.203 -3.255 40.737 1.00 53.22 84 PRO A N 1
ATOM 599 C CA . PRO A 1 84 ? -34.556 -3.522 41.161 1.00 53.22 84 PRO A CA 1
ATOM 600 C C . PRO A 1 84 ? -34.541 -3.633 42.692 1.00 53.22 84 PRO 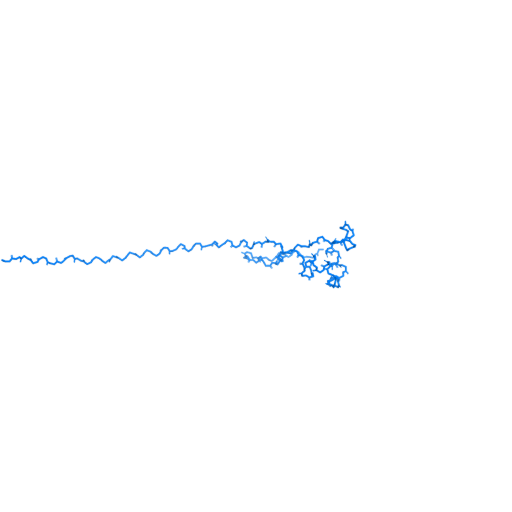A C 1
ATOM 602 O O . PRO A 1 84 ? -34.011 -4.589 43.256 1.00 53.22 84 PRO A O 1
ATOM 605 N N . THR A 1 85 ? -35.100 -2.636 43.381 1.00 55.59 85 THR A N 1
ATOM 606 C CA . THR A 1 85 ? -35.378 -2.713 44.821 1.00 55.59 85 THR A CA 1
ATOM 607 C C . THR A 1 85 ? -36.476 -3.752 45.047 1.00 55.59 85 THR A C 1
ATOM 609 O O . THR A 1 85 ? -37.659 -3.428 45.076 1.00 55.59 85 THR A O 1
ATOM 612 N N . TRP A 1 86 ? -36.094 -5.021 45.174 1.00 52.00 86 TRP A N 1
ATOM 613 C CA . TRP A 1 86 ? -36.970 -6.067 45.692 1.00 52.00 86 TRP A CA 1
ATOM 614 C C . TRP A 1 86 ? -36.810 -6.110 47.209 1.00 52.00 86 TRP A C 1
ATOM 616 O O . TRP A 1 86 ? -35.937 -6.795 47.731 1.00 52.00 86 TRP A O 1
ATOM 626 N N . THR A 1 87 ? -37.650 -5.373 47.929 1.00 59.28 87 THR A N 1
ATOM 627 C CA . THR A 1 87 ? -37.895 -5.642 49.350 1.00 59.28 87 THR A CA 1
ATOM 628 C C . THR A 1 87 ? -39.168 -6.475 49.464 1.00 59.28 87 THR A C 1
ATOM 630 O O . THR A 1 87 ? -40.261 -5.913 49.358 1.00 59.28 87 THR A O 1
ATOM 633 N N . PRO A 1 88 ? -39.094 -7.797 49.680 1.00 54.00 88 PRO A N 1
ATOM 634 C CA . PRO A 1 88 ? -40.253 -8.532 50.152 1.00 54.00 88 PRO A CA 1
ATOM 635 C C . PRO A 1 88 ? -40.457 -8.202 51.636 1.00 54.00 88 PRO A C 1
ATOM 637 O O . PRO A 1 88 ? -39.785 -8.746 52.509 1.00 54.00 88 PRO A O 1
ATOM 640 N N . THR A 1 89 ? -41.384 -7.295 51.948 1.00 61.22 89 THR A N 1
ATOM 641 C CA . THR A 1 89 ? -41.927 -7.205 53.307 1.00 61.22 89 THR A CA 1
ATOM 642 C C . THR A 1 89 ? -43.011 -8.264 53.436 1.00 61.22 89 THR A C 1
ATOM 644 O O . THR A 1 89 ? -44.169 -8.053 53.087 1.00 61.22 89 THR A O 1
ATOM 647 N N . SER A 1 90 ? -42.624 -9.435 53.926 1.00 50.00 90 SER A N 1
ATOM 648 C CA . SER A 1 90 ? -43.558 -10.470 54.362 1.00 50.00 90 SER A CA 1
ATOM 649 C C . SER A 1 90 ? -43.165 -10.872 55.775 1.00 50.00 90 SER A C 1
ATOM 651 O O . SER A 1 90 ? -42.450 -11.845 55.981 1.00 50.00 90 SER A O 1
ATOM 653 N N . SER A 1 91 ? -43.594 -10.068 56.747 1.00 62.94 91 SER A N 1
ATOM 654 C CA . SER A 1 91 ? -43.594 -10.455 58.156 1.00 62.94 91 SER A CA 1
ATOM 655 C C . SER A 1 91 ? -44.990 -10.969 58.504 1.00 62.94 91 SER A C 1
ATOM 657 O O . SER A 1 91 ? -45.909 -10.158 58.632 1.00 62.94 91 SER A O 1
ATOM 659 N N . PRO A 1 92 ? -45.206 -12.289 58.607 1.00 60.00 92 PRO A N 1
ATOM 660 C CA . PRO A 1 92 ? -46.348 -12.817 59.329 1.00 60.00 92 PRO A CA 1
ATOM 661 C C . PRO A 1 92 ? -46.018 -12.948 60.828 1.00 60.00 92 PRO A C 1
ATOM 663 O O . PRO A 1 92 ? -45.012 -13.526 61.233 1.00 60.00 92 PRO A O 1
ATOM 666 N N . THR A 1 93 ? -46.906 -12.360 61.625 1.00 67.81 93 THR A N 1
ATOM 667 C CA . THR A 1 93 ? -47.022 -12.288 63.089 1.00 67.81 93 THR A CA 1
ATOM 668 C C . THR A 1 93 ? -46.683 -13.592 63.848 1.00 67.81 93 THR A C 1
ATOM 670 O O . THR A 1 93 ? -47.123 -14.660 63.418 1.00 67.81 93 THR A O 1
ATOM 673 N N . PRO A 1 94 ? -45.975 -13.549 65.003 1.00 62.22 94 PRO A N 1
ATOM 674 C CA . PRO A 1 94 ? -45.727 -14.736 65.825 1.00 62.22 94 PRO A CA 1
ATOM 675 C C . PRO A 1 94 ? -46.995 -15.282 66.512 1.00 62.22 94 PRO A C 1
ATOM 677 O O . PRO A 1 94 ? -47.946 -14.559 66.802 1.00 62.22 94 PRO A O 1
ATOM 680 N N . ALA A 1 95 ? -46.962 -16.597 66.738 1.00 65.81 95 ALA A N 1
ATOM 681 C CA . ALA A 1 95 ? -48.036 -17.505 67.145 1.00 65.81 95 ALA A CA 1
ATOM 682 C C . ALA A 1 95 ? -48.764 -17.168 68.470 1.00 65.81 95 ALA A C 1
ATOM 684 O O . ALA A 1 95 ? -48.188 -16.526 69.348 1.00 65.81 95 ALA A O 1
ATOM 685 N N . PRO A 1 96 ? -50.001 -17.671 68.678 1.00 61.31 96 PRO A N 1
ATOM 686 C CA . PRO A 1 96 ? -50.679 -17.568 69.966 1.00 61.31 96 PRO A CA 1
ATOM 687 C C . PRO A 1 96 ? -50.064 -18.524 71.000 1.00 61.31 96 PRO A C 1
ATOM 689 O O . PRO A 1 96 ? -50.128 -19.747 70.865 1.00 61.31 96 PRO A O 1
ATOM 692 N N . THR A 1 97 ? -49.515 -17.960 72.074 1.00 68.25 97 THR A N 1
ATOM 693 C CA . THR A 1 97 ? -49.141 -18.681 73.296 1.00 68.25 97 THR A CA 1
ATOM 694 C C . THR A 1 97 ? -50.402 -19.229 73.969 1.00 68.25 97 THR A C 1
ATOM 696 O O . THR A 1 97 ? -51.213 -18.460 74.484 1.00 68.25 97 THR A O 1
ATOM 699 N N . ARG A 1 98 ? -50.590 -20.555 73.994 1.00 64.88 98 ARG A N 1
ATOM 700 C CA . ARG A 1 98 ? -51.538 -21.181 74.931 1.00 64.88 98 ARG A CA 1
ATOM 701 C C . ARG A 1 98 ? -50.889 -21.239 76.313 1.00 64.88 98 ARG A C 1
ATOM 703 O O . ARG A 1 98 ? -49.820 -21.824 76.460 1.00 64.88 98 ARG A O 1
ATOM 710 N N . LEU A 1 99 ? -51.544 -20.639 77.305 1.00 67.00 99 LEU A N 1
ATOM 711 C CA . LEU A 1 99 ? -51.242 -20.842 78.723 1.00 67.00 99 LEU A CA 1
ATOM 712 C C . LEU A 1 99 ? -51.665 -22.268 79.146 1.00 67.00 99 LEU A C 1
ATOM 714 O O . LEU A 1 99 ? -52.745 -22.701 78.735 1.00 67.00 99 LEU A O 1
ATOM 718 N N . PRO A 1 100 ? -50.876 -22.989 79.962 1.00 65.50 100 PRO A N 1
ATOM 719 C CA . PRO A 1 100 ? -51.331 -24.218 80.609 1.00 65.50 100 PRO A CA 1
ATOM 720 C C . PRO A 1 100 ? -52.324 -23.903 81.742 1.00 65.50 100 PRO A C 1
ATOM 722 O O . PRO A 1 100 ? -52.223 -22.856 82.382 1.00 65.50 100 PRO A O 1
ATOM 725 N N . THR A 1 101 ? -53.293 -24.801 81.946 1.00 59.00 101 THR A N 1
ATOM 726 C CA . THR A 1 101 ? -54.225 -24.810 83.093 1.00 59.00 101 THR A CA 1
ATOM 727 C C . THR A 1 101 ? -53.660 -25.683 84.201 1.00 59.00 101 THR A C 1
ATOM 729 O O . THR A 1 101 ? -53.033 -26.707 83.845 1.00 59.00 101 THR A O 1
#

pLDDT: mean 70.11, std 17.23, range [40.25, 91.94]

Secondary structure (DSSP, 8-state):
----------S----S----EEPPPPPHHHHTTTTS-HHHHHHHHGGGGGGSHHHHHH-GGGT-SEE--------------------------PPP-PPP-

Foldseek 3Di:
DDDDDDDDDDDDPPPDDPQQFAAAQQDDPCCVVVPHGLVNCCVPPNQNCCVPPRSCQRHVSNVHGDRRPPPPPPPVPDDPPDDPPDDPPDDDDDDDDDDDD